Protein AF-D8RRK7-F1 (afdb_monomer)

Organism: Selaginella moellendorffii (NCBI:txid88036)

Structure (mmCIF, N/CA/C/O backbone):
data_AF-D8RRK7-F1
#
_entry.id   AF-D8RRK7-F1
#
loop_
_atom_site.group_PDB
_atom_site.id
_atom_site.type_symbol
_atom_site.label_atom_id
_atom_site.label_alt_id
_atom_site.label_comp_id
_atom_site.label_asym_id
_atom_site.label_entity_id
_atom_site.label_seq_id
_atom_site.pdbx_PDB_ins_code
_atom_site.Cartn_x
_atom_site.Cartn_y
_atom_site.Cartn_z
_atom_site.occupancy
_atom_site.B_iso_or_equiv
_atom_site.auth_seq_id
_atom_site.auth_comp_id
_atom_site.auth_asym_id
_atom_site.auth_atom_id
_atom_site.pdbx_PDB_model_num
ATOM 1 N N . PHE A 1 1 ? 0.557 10.337 -3.258 1.00 95.19 1 PHE A N 1
ATOM 2 C CA . PHE A 1 1 ? 1.023 8.988 -3.634 1.00 95.19 1 PHE A CA 1
A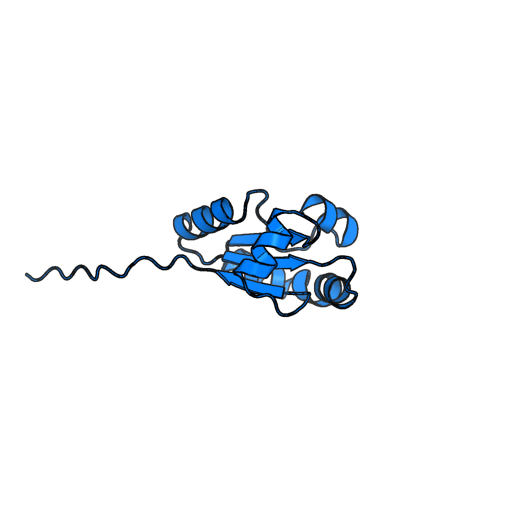TOM 3 C C . PHE A 1 1 ? 0.212 8.409 -4.791 1.00 95.19 1 PHE A C 1
ATOM 5 O O . PHE A 1 1 ? 0.747 8.337 -5.888 1.00 95.19 1 PHE A O 1
ATOM 12 N N . VAL A 1 2 ? -1.078 8.117 -4.583 1.00 97.62 2 VAL A N 1
ATOM 13 C CA . VAL A 1 2 ? -1.987 7.453 -5.541 1.00 97.62 2 VAL A CA 1
ATOM 14 C C . VAL A 1 2 ? -1.837 7.896 -7.001 1.00 97.62 2 VAL A C 1
ATOM 16 O O . VAL A 1 2 ? 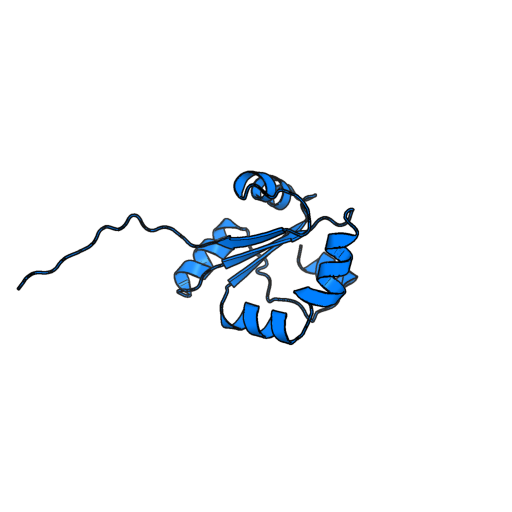-1.546 7.075 -7.858 1.00 97.62 2 VAL A O 1
ATOM 19 N N . ARG A 1 3 ? -1.939 9.203 -7.283 1.00 97.00 3 ARG A N 1
ATOM 20 C CA . ARG A 1 3 ? -1.817 9.728 -8.656 1.00 97.00 3 ARG A CA 1
ATOM 21 C C . ARG A 1 3 ? -0.506 9.323 -9.339 1.00 97.00 3 ARG A C 1
ATOM 23 O O . ARG A 1 3 ? -0.507 9.005 -10.518 1.00 97.00 3 ARG A O 1
ATOM 30 N N . ASN A 1 4 ? 0.611 9.378 -8.615 1.00 96.56 4 ASN A N 1
ATOM 31 C CA . ASN A 1 4 ? 1.917 9.037 -9.177 1.00 96.56 4 ASN A CA 1
ATOM 32 C C . ASN A 1 4 ? 2.039 7.530 -9.398 1.00 96.56 4 ASN A C 1
ATOM 34 O O . ASN A 1 4 ? 2.562 7.121 -10.425 1.00 96.56 4 ASN A O 1
ATOM 38 N N . PHE A 1 5 ? 1.491 6.730 -8.479 1.00 97.81 5 PHE A N 1
ATOM 39 C CA . PHE A 1 5 ? 1.410 5.285 -8.649 1.00 97.81 5 PHE A CA 1
ATOM 40 C C . PHE A 1 5 ? 0.619 4.923 -9.913 1.00 97.81 5 PHE A C 1
ATOM 42 O O . PHE A 1 5 ? 1.104 4.149 -10.731 1.00 97.81 5 PHE A O 1
ATOM 49 N N . ASP A 1 6 ? -0.558 5.526 -10.111 1.00 97.75 6 ASP A N 1
ATOM 50 C CA . ASP A 1 6 ? -1.416 5.252 -11.272 1.00 97.75 6 ASP A CA 1
ATOM 51 C C . ASP A 1 6 ? -0.732 5.613 -12.597 1.00 97.75 6 ASP A C 1
ATOM 53 O O . ASP A 1 6 ? -0.851 4.879 -13.576 1.00 97.75 6 ASP A O 1
ATOM 57 N N . MET A 1 7 ? 0.019 6.721 -12.628 1.00 97.25 7 MET A N 1
ATOM 58 C CA . MET A 1 7 ? 0.795 7.113 -13.811 1.00 97.25 7 MET A CA 1
ATOM 59 C C . MET A 1 7 ? 1.908 6.114 -14.152 1.00 97.25 7 MET A C 1
ATOM 61 O O . MET A 1 7 ? 2.266 5.993 -15.320 1.00 97.25 7 MET A O 1
ATOM 65 N N . GLU A 1 8 ? 2.467 5.422 -13.159 1.00 96.81 8 GLU A N 1
ATOM 66 C CA . GLU A 1 8 ? 3.623 4.542 -13.348 1.00 96.81 8 GLU A CA 1
ATOM 67 C C . GLU A 1 8 ? 3.248 3.063 -13.532 1.00 96.81 8 GLU A C 1
ATOM 69 O O . GLU A 1 8 ? 3.873 2.357 -14.326 1.00 96.81 8 GLU A O 1
ATOM 74 N N . PHE A 1 9 ? 2.225 2.588 -12.819 1.00 96.88 9 PHE A N 1
ATOM 75 C CA . PHE A 1 9 ? 1.850 1.171 -12.756 1.00 96.88 9 PHE A CA 1
ATOM 76 C C . PHE A 1 9 ? 0.418 0.891 -13.233 1.00 96.88 9 PHE A C 1
ATOM 78 O O . PHE A 1 9 ? 0.041 -0.271 -13.377 1.00 96.88 9 PHE A O 1
ATOM 85 N N . GLY A 1 10 ? -0.381 1.927 -13.502 1.00 96.19 10 GLY A N 1
ATOM 86 C CA . GLY A 1 10 ? -1.791 1.796 -13.857 1.00 96.19 10 GLY A CA 1
ATOM 87 C C . GLY A 1 10 ? -2.713 1.625 -12.646 1.00 96.19 10 GLY A C 1
ATOM 8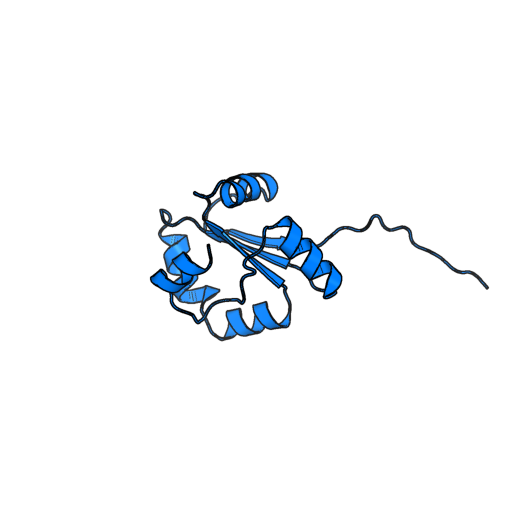8 O O . GLY A 1 10 ? -2.318 1.802 -11.498 1.00 96.19 10 GLY A O 1
ATOM 89 N N . HIS A 1 11 ? -3.973 1.284 -12.922 1.00 95.56 11 HIS A N 1
ATOM 90 C CA . HIS A 1 11 ? -5.061 1.321 -11.934 1.00 95.56 11 HIS A CA 1
ATOM 91 C C . HIS A 1 11 ? -5.317 -0.026 -11.233 1.00 95.56 11 HIS A C 1
ATOM 93 O O . HIS A 1 11 ? -6.146 -0.092 -10.331 1.00 95.56 11 HIS A O 1
ATOM 99 N N . GLY A 1 12 ? -4.632 -1.101 -11.638 1.00 96.50 12 GLY A N 1
ATOM 100 C CA . GLY A 1 12 ? -4.774 -2.444 -11.061 1.00 96.50 12 GLY A CA 1
ATOM 101 C C . GLY A 1 12 ? -3.981 -2.59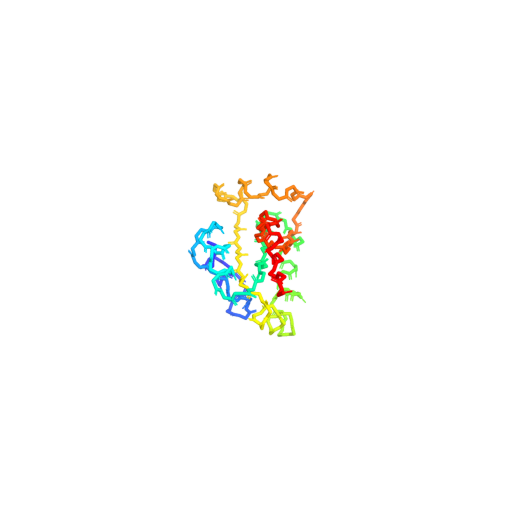9 -9.768 1.00 96.50 12 GLY A C 1
ATOM 102 O O . GLY A 1 12 ? -3.034 -3.370 -9.723 1.00 96.50 12 GLY A O 1
ATOM 103 N N . ARG A 1 13 ? -4.313 -1.818 -8.743 1.00 97.50 13 ARG A N 1
ATOM 104 C CA . ARG A 1 13 ? -3.589 -1.739 -7.466 1.00 97.50 13 ARG A CA 1
ATOM 105 C C . ARG A 1 13 ? -4.559 -1.796 -6.287 1.00 97.50 13 ARG A C 1
ATOM 107 O O . ARG A 1 13 ? -5.751 -1.586 -6.504 1.00 97.50 13 ARG A O 1
ATOM 114 N N . PRO A 1 14 ? -4.078 -2.001 -5.048 1.00 98.44 14 PRO A N 1
ATOM 115 C CA . PRO A 1 14 ? -4.931 -1.86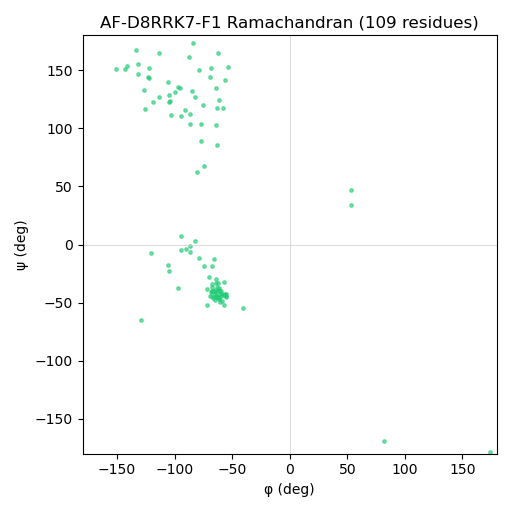4 -3.878 1.00 98.44 14 PRO A CA 1
ATOM 116 C C . PRO A 1 14 ? -5.634 -0.502 -3.832 1.00 98.44 14 PRO A C 1
ATOM 118 O O . PRO A 1 14 ? -5.118 0.512 -4.336 1.00 98.44 14 PRO A O 1
ATOM 121 N N . ASP A 1 15 ? -6.798 -0.476 -3.189 1.00 98.06 15 ASP A N 1
ATOM 122 C CA . ASP A 1 15 ? -7.643 0.706 -3.020 1.00 98.06 15 ASP A CA 1
ATOM 123 C C . ASP A 1 15 ? -7.036 1.648 -1.973 1.00 98.06 15 ASP A C 1
ATOM 125 O O . ASP A 1 15 ? -7.541 1.812 -0.866 1.00 98.06 15 ASP A O 1
ATOM 129 N N . PHE A 1 16 ? -5.889 2.240 -2.314 1.00 98.50 16 PHE A N 1
ATOM 130 C CA . PHE A 1 16 ? -5.169 3.154 -1.440 1.00 98.50 16 PHE A CA 1
ATOM 131 C C . PHE A 1 16 ? -6.010 4.387 -1.113 1.00 98.50 16 PHE A C 1
ATOM 133 O O . PHE A 1 16 ? -6.419 5.144 -2.004 1.00 98.50 16 PHE A O 1
ATOM 140 N N . GLU A 1 17 ? -6.179 4.624 0.183 1.00 97.69 17 GLU A N 1
ATOM 141 C CA . GLU A 1 17 ? -6.749 5.836 0.739 1.00 97.69 17 GLU A CA 1
ATOM 142 C C . GLU A 1 17 ? -5.974 7.067 0.258 1.00 97.69 17 GLU A C 1
ATOM 144 O O . GLU A 1 17 ? -4.745 7.075 0.134 1.00 97.69 17 GLU A O 1
ATOM 149 N N . LYS A 1 18 ? -6.716 8.142 -0.016 1.00 96.38 18 LYS A N 1
ATOM 150 C CA . LYS A 1 18 ? -6.147 9.447 -0.396 1.00 96.38 18 LYS A CA 1
ATOM 151 C C . LYS A 1 18 ? -5.871 10.341 0.817 1.00 96.38 18 LYS A C 1
ATOM 153 O O . LYS A 1 18 ? -5.369 11.448 0.639 1.00 96.38 18 LYS A O 1
ATOM 158 N N . SER A 1 19 ? -6.249 9.877 2.005 1.00 96.81 19 SER A N 1
ATOM 159 C CA . SER A 1 19 ? -6.102 10.565 3.281 1.00 96.81 19 SER A CA 1
ATOM 160 C C . SER A 1 19 ? -4.711 10.354 3.887 1.00 96.81 19 SER A C 1
ATOM 162 O O . SER A 1 19 ? -3.911 9.554 3.393 1.00 96.81 19 SER A O 1
ATOM 164 N N . SER A 1 20 ? -4.436 11.054 4.984 1.00 97.94 20 SER A N 1
ATOM 165 C CA . SER A 1 20 ? -3.237 10.826 5.797 1.00 97.94 20 SER A CA 1
ATOM 166 C C . SER A 1 20 ? -3.208 9.418 6.404 1.00 97.94 20 SER A C 1
ATOM 168 O O . SER A 1 20 ? -4.233 8.728 6.482 1.00 97.94 20 SER A O 1
ATOM 170 N N . PHE A 1 21 ? -2.038 9.006 6.893 1.00 97.56 21 PHE A N 1
ATOM 171 C CA . PHE A 1 21 ? -1.846 7.744 7.612 1.00 97.56 21 PHE A CA 1
ATOM 172 C C . PHE A 1 21 ? -2.791 7.632 8.817 1.00 97.56 21 PHE A C 1
ATOM 174 O O . PHE A 1 21 ? -3.435 6.607 9.021 1.00 97.56 21 PHE A O 1
ATOM 181 N N . VAL A 1 22 ? -2.916 8.705 9.606 1.00 96.19 22 VAL A N 1
ATOM 182 C CA . VAL A 1 22 ? -3.749 8.725 10.823 1.00 96.19 22 VAL A CA 1
ATOM 183 C C . VAL A 1 22 ? -5.237 8.610 10.489 1.00 96.19 22 VAL A C 1
ATOM 185 O O . VAL A 1 22 ? -5.978 7.897 11.172 1.00 96.19 22 VAL A O 1
ATOM 188 N N . GLU A 1 23 ? -5.68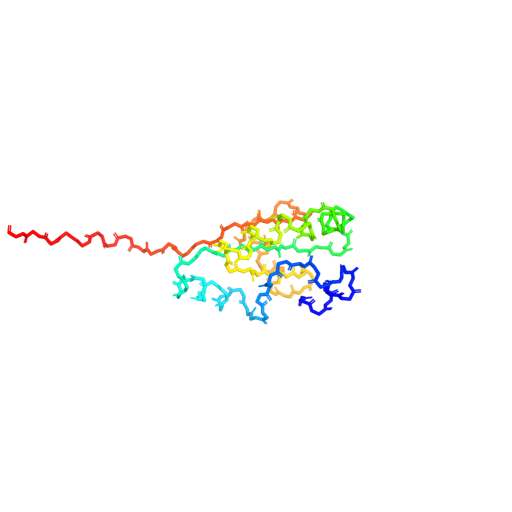1 9.274 9.423 1.00 97.25 23 GLU A N 1
ATOM 189 C CA . GLU A 1 23 ? -7.060 9.169 8.938 1.00 97.25 23 GLU A CA 1
ATOM 190 C C . GLU A 1 23 ? -7.349 7.768 8.386 1.00 97.25 23 GLU A C 1
ATOM 192 O O . GLU A 1 23 ? -8.402 7.208 8.686 1.00 97.25 23 GLU A O 1
ATOM 197 N N . ALA A 1 24 ? -6.404 7.158 7.663 1.00 97.38 24 ALA A N 1
ATOM 198 C CA . ALA A 1 24 ? -6.550 5.794 7.154 1.00 97.38 24 ALA A CA 1
ATOM 199 C C . ALA A 1 24 ? -6.623 4.757 8.290 1.00 97.38 24 ALA A C 1
ATOM 201 O O . ALA A 1 24 ? -7.457 3.853 8.243 1.00 97.38 24 ALA A O 1
ATOM 202 N N . VAL A 1 25 ? -5.831 4.919 9.359 1.00 96.25 25 VAL A N 1
ATOM 203 C CA . VAL A 1 25 ? -5.949 4.091 10.574 1.00 96.25 25 VAL A CA 1
ATOM 204 C C . VAL A 1 25 ? -7.307 4.296 11.244 1.00 96.25 25 VAL A C 1
ATOM 206 O O . VAL A 1 25 ? -7.959 3.321 11.615 1.00 96.25 25 VAL A O 1
ATOM 209 N N . SER A 1 26 ? -7.762 5.544 11.376 1.00 95.75 26 SER A N 1
ATOM 210 C CA . SER A 1 26 ? -9.077 5.855 11.955 1.00 95.75 26 SER A CA 1
ATOM 211 C C . SER A 1 26 ? -10.209 5.197 11.165 1.00 95.75 26 SER A C 1
ATOM 213 O O . SER A 1 26 ? -11.110 4.606 11.760 1.00 95.75 26 SER A O 1
ATOM 215 N N . ARG A 1 27 ? -10.131 5.231 9.831 1.00 96.00 27 ARG A N 1
ATOM 216 C CA . ARG A 1 27 ? -11.071 4.548 8.941 1.00 96.00 27 ARG A CA 1
ATOM 217 C C . ARG A 1 27 ? -11.023 3.032 9.112 1.00 96.00 27 ARG A C 1
ATOM 219 O O . ARG A 1 27 ? -12.070 2.413 9.244 1.00 96.00 27 ARG A O 1
ATOM 226 N N . ALA A 1 28 ? -9.831 2.437 9.175 1.00 96.31 28 ALA A N 1
ATOM 227 C CA . ALA A 1 28 ? -9.682 1.000 9.410 1.00 96.31 28 ALA A CA 1
ATOM 228 C C . ALA A 1 28 ? -10.387 0.564 10.702 1.00 96.31 28 ALA A C 1
ATOM 230 O O . ALA A 1 28 ? -11.137 -0.407 10.698 1.00 96.31 28 ALA A O 1
ATOM 231 N N . VAL A 1 29 ? -10.228 1.334 11.784 1.00 94.69 29 VAL A N 1
ATOM 232 C CA . VAL A 1 29 ? -10.920 1.082 13.057 1.00 94.69 29 VAL A CA 1
ATOM 233 C C . VAL A 1 29 ? -12.438 1.192 12.916 1.00 94.69 29 VAL A C 1
ATOM 235 O O . VAL A 1 29 ? -13.149 0.329 13.427 1.00 94.69 29 VAL A O 1
ATOM 238 N N . GLN A 1 30 ? -12.939 2.223 12.229 1.00 94.81 30 GLN A N 1
ATOM 239 C CA . GLN A 1 30 ? -14.377 2.403 11.981 1.00 94.81 30 GLN A CA 1
ATOM 240 C C . GLN A 1 30 ? -14.976 1.245 11.173 1.00 94.81 30 GLN A C 1
ATOM 242 O O . GLN A 1 30 ? -16.082 0.799 11.473 1.00 94.81 30 GLN A O 1
ATOM 247 N N . ASP A 1 31 ? -14.222 0.724 10.207 1.00 95.00 31 ASP A N 1
ATOM 248 C CA . ASP A 1 31 ? -14.623 -0.396 9.354 1.00 95.00 31 ASP A CA 1
ATOM 249 C C . ASP A 1 31 ? -14.397 -1.769 10.023 1.00 95.00 31 ASP A C 1
ATOM 251 O O . ASP A 1 31 ? -14.636 -2.803 9.398 1.00 95.00 31 ASP A O 1
ATOM 255 N N . TYR A 1 32 ? -13.931 -1.807 11.280 1.00 93.38 32 TYR A N 1
ATOM 256 C CA . TYR A 1 32 ? -13.513 -3.024 11.994 1.00 93.38 32 TYR A CA 1
ATOM 257 C C . TYR A 1 32 ? -12.468 -3.854 11.224 1.00 93.38 32 TYR A C 1
ATOM 259 O O . TYR A 1 32 ? -12.440 -5.085 11.299 1.00 93.38 32 TYR A O 1
ATOM 267 N N . LYS A 1 33 ? -11.589 -3.172 10.486 1.00 94.69 33 LYS A N 1
ATOM 268 C CA . LYS A 1 33 ? -10.502 -3.743 9.686 1.00 94.69 33 LYS A CA 1
ATOM 269 C C . LYS A 1 33 ? -9.132 -3.352 10.239 1.00 94.69 33 LYS A C 1
ATOM 271 O O . LYS A 1 33 ? -8.972 -2.418 11.022 1.00 94.69 33 LYS A O 1
ATOM 276 N N . LEU A 1 34 ? -8.110 -4.072 9.785 1.00 96.50 34 LEU A N 1
ATOM 277 C CA . LEU A 1 34 ? -6.720 -3.636 9.903 1.00 96.50 34 LEU A CA 1
ATOM 278 C C . LEU A 1 34 ? -6.348 -2.771 8.691 1.00 96.50 34 LEU A C 1
ATOM 280 O O . LEU A 1 34 ? -7.000 -2.831 7.645 1.00 96.50 34 LEU A O 1
ATOM 284 N N . MET A 1 35 ? -5.280 -1.987 8.813 1.00 98.00 35 MET A N 1
ATOM 285 C CA . MET A 1 35 ? -4.737 -1.211 7.703 1.00 98.00 35 MET A CA 1
ATOM 286 C C . MET A 1 35 ? -3.532 -1.924 7.080 1.00 98.00 35 MET A C 1
ATOM 288 O O . MET A 1 35 ? -2.605 -2.308 7.790 1.00 98.00 35 MET A O 1
ATOM 292 N N . PHE A 1 36 ? -3.511 -2.058 5.758 1.00 98.56 36 PHE A N 1
ATOM 293 C CA . PHE A 1 36 ? -2.329 -2.446 4.991 1.00 98.56 36 PHE A CA 1
ATOM 294 C C . PHE A 1 36 ? -1.566 -1.182 4.579 1.00 98.56 36 PHE A C 1
ATOM 296 O O . PHE A 1 36 ? -2.087 -0.358 3.831 1.00 98.56 36 PHE A O 1
ATOM 303 N N . ALA A 1 37 ? -0.340 -1.014 5.070 1.00 98.50 37 ALA A N 1
ATOM 304 C CA . ALA A 1 37 ? 0.522 0.121 4.757 1.00 98.50 37 ALA A CA 1
ATOM 305 C C . ALA A 1 37 ? 1.629 -0.290 3.781 1.00 98.50 37 ALA A C 1
ATOM 307 O O . ALA A 1 37 ? 2.370 -1.234 4.058 1.00 98.50 37 ALA A O 1
ATOM 308 N N . TYR A 1 38 ? 1.788 0.459 2.689 1.00 98.69 38 TYR A N 1
ATOM 309 C CA . TYR A 1 38 ? 2.866 0.285 1.715 1.00 98.69 38 TYR A CA 1
ATOM 310 C C . TYR A 1 38 ? 3.752 1.534 1.625 1.00 98.69 38 TYR A C 1
ATOM 312 O O . TYR A 1 38 ? 3.284 2.628 1.307 1.00 98.69 38 TYR A O 1
ATOM 320 N N . LEU A 1 39 ? 5.053 1.374 1.869 1.00 98.62 39 LEU A N 1
ATOM 321 C CA . LEU A 1 39 ? 6.045 2.429 1.669 1.00 98.62 39 LEU A CA 1
ATOM 322 C C . LEU A 1 39 ? 6.861 2.159 0.408 1.00 98.62 39 LEU A C 1
ATOM 324 O O . LEU A 1 39 ? 7.525 1.126 0.264 1.00 98.62 39 LEU A O 1
ATOM 328 N N . HIS A 1 40 ? 6.816 3.138 -0.485 1.00 98.12 40 HIS A N 1
ATOM 329 C CA . HIS A 1 40 ? 7.417 3.111 -1.805 1.00 98.12 40 HIS A CA 1
ATOM 330 C C . HIS A 1 40 ? 8.675 3.980 -1.864 1.00 98.12 40 HIS A C 1
ATOM 332 O O . HIS A 1 40 ? 8.676 5.105 -1.366 1.00 98.12 40 HIS A O 1
ATOM 338 N N . SER A 1 41 ? 9.712 3.508 -2.558 1.00 96.81 41 SER A N 1
ATOM 339 C CA . SER A 1 41 ? 10.848 4.334 -2.976 1.00 96.81 41 SER A CA 1
ATOM 340 C C . SER A 1 41 ? 11.044 4.208 -4.483 1.00 96.81 41 SER A C 1
ATOM 342 O O . SER A 1 41 ? 11.383 3.134 -4.973 1.00 96.81 41 SER A O 1
ATOM 344 N N . SER A 1 42 ? 10.876 5.309 -5.218 1.00 91.62 42 SER A N 1
ATOM 345 C CA . SER A 1 42 ? 11.049 5.320 -6.680 1.00 91.62 42 SER A CA 1
ATOM 346 C C . SER A 1 42 ? 12.500 5.102 -7.122 1.00 91.62 42 SER A C 1
ATOM 348 O O . SER A 1 42 ? 12.761 4.795 -8.278 1.00 91.62 42 SER A O 1
ATOM 350 N N . GLU A 1 43 ? 13.457 5.307 -6.216 1.00 92.88 43 GLU A N 1
ATOM 351 C CA . GLU A 1 43 ? 14.890 5.109 -6.469 1.00 92.88 43 GLU A CA 1
ATOM 352 C C . GLU A 1 43 ? 15.320 3.656 -6.227 1.00 92.88 43 GLU A C 1
ATOM 354 O O . GLU A 1 43 ? 16.453 3.272 -6.514 1.00 92.88 43 GLU A O 1
ATOM 359 N N . ASN A 1 44 ? 14.415 2.823 -5.712 1.00 94.94 44 ASN A N 1
ATOM 360 C CA . ASN A 1 44 ? 14.675 1.427 -5.433 1.00 94.94 44 ASN A CA 1
ATOM 361 C C . ASN A 1 44 ? 14.042 0.542 -6.517 1.00 94.94 44 ASN A C 1
ATOM 363 O O . ASN A 1 44 ? 12.823 0.384 -6.580 1.00 94.94 44 ASN A O 1
ATOM 367 N N . ALA A 1 45 ? 14.879 -0.101 -7.335 1.00 94.69 45 ALA A N 1
ATOM 368 C CA . ALA A 1 45 ? 14.419 -1.000 -8.397 1.00 94.69 45 ALA A CA 1
ATOM 369 C C . ALA A 1 45 ? 13.540 -2.154 -7.876 1.00 94.69 45 ALA A C 1
ATOM 371 O O . ALA A 1 45 ? 12.596 -2.564 -8.550 1.00 94.69 45 ALA A O 1
ATOM 372 N N . GLY A 1 46 ? 13.797 -2.632 -6.654 1.00 96.50 46 GLY A N 1
ATOM 373 C CA . GLY A 1 46 ? 12.969 -3.639 -5.993 1.00 96.50 46 GLY A CA 1
ATOM 374 C C . GLY A 1 46 ? 11.548 -3.151 -5.709 1.00 96.50 46 GLY A C 1
ATOM 375 O O . GLY A 1 46 ? 10.610 -3.936 -5.805 1.00 96.50 46 GLY A O 1
ATOM 376 N N . SER A 1 47 ? 11.355 -1.859 -5.423 1.00 97.00 47 SER A N 1
ATOM 377 C CA . SER A 1 47 ? 10.015 -1.283 -5.236 1.00 97.00 47 SER A CA 1
ATOM 378 C C . SER A 1 47 ? 9.234 -1.263 -6.544 1.00 97.00 47 SER A C 1
ATOM 380 O O . SER A 1 47 ? 8.055 -1.606 -6.551 1.00 97.00 47 SER A O 1
ATOM 382 N N . LEU A 1 48 ? 9.899 -0.922 -7.651 1.00 97.19 48 LEU A N 1
ATOM 383 C CA . LEU A 1 48 ? 9.287 -0.917 -8.981 1.00 97.19 48 LEU A CA 1
ATOM 384 C C . LEU A 1 48 ? 8.884 -2.333 -9.418 1.00 97.19 48 LEU A C 1
ATOM 386 O O . LEU A 1 48 ? 7.776 -2.543 -9.910 1.00 97.19 48 LEU A O 1
ATOM 390 N N . GLU A 1 49 ? 9.778 -3.304 -9.221 1.00 97.88 49 GLU A N 1
ATOM 391 C CA . GLU A 1 49 ? 9.536 -4.709 -9.560 1.00 97.88 49 GLU A CA 1
ATOM 392 C C . GLU A 1 49 ? 8.412 -5.309 -8.708 1.00 97.88 49 GLU A C 1
ATOM 394 O O . GLU A 1 49 ? 7.521 -5.979 -9.231 1.00 97.88 49 GLU A O 1
ATOM 399 N N . PHE A 1 50 ? 8.403 -5.014 -7.406 1.00 98.31 50 PHE A N 1
ATOM 400 C CA . PHE A 1 50 ? 7.352 -5.458 -6.494 1.00 98.31 50 PHE A CA 1
ATOM 401 C C . PHE A 1 50 ? 5.977 -4.922 -6.889 1.00 98.31 50 PHE A C 1
ATOM 403 O O . PHE A 1 50 ? 5.012 -5.687 -6.881 1.00 98.31 50 PHE A O 1
ATOM 410 N N . CYS A 1 51 ? 5.875 -3.648 -7.287 1.00 98.19 51 CYS A N 1
ATOM 411 C CA . CYS A 1 51 ? 4.623 -3.108 -7.811 1.00 98.19 51 CYS A CA 1
ATOM 412 C C . CYS A 1 51 ? 4.141 -3.912 -9.023 1.00 98.19 51 CYS A C 1
ATOM 414 O O . CYS A 1 51 ? 3.016 -4.402 -9.029 1.00 98.19 51 CYS A O 1
ATOM 416 N N . ARG A 1 52 ? 5.011 -4.105 -10.023 1.00 96.88 52 ARG A N 1
ATOM 417 C CA . ARG A 1 52 ? 4.644 -4.750 -11.294 1.00 96.88 52 ARG A CA 1
ATOM 418 C C . ARG A 1 52 ? 4.300 -6.230 -11.164 1.00 96.88 52 ARG A C 1
ATOM 420 O O . ARG A 1 52 ? 3.439 -6.704 -11.896 1.00 96.88 52 ARG A O 1
ATOM 427 N N . ARG A 1 53 ? 4.993 -6.965 -10.292 1.00 97.31 53 ARG A N 1
ATOM 428 C CA . ARG A 1 53 ? 4.901 -8.436 -10.237 1.00 97.31 53 ARG A CA 1
ATOM 429 C C . ARG A 1 53 ? 4.108 -8.978 -9.066 1.00 97.31 53 ARG A C 1
ATOM 431 O O . ARG A 1 53 ? 3.716 -10.139 -9.119 1.00 97.31 53 ARG A O 1
ATOM 438 N N . THR A 1 54 ? 3.886 -8.168 -8.036 1.00 98.12 54 THR A N 1
ATOM 439 C CA . THR A 1 54 ? 3.253 -8.628 -6.801 1.00 98.12 54 THR A CA 1
ATOM 440 C C . THR A 1 54 ? 2.093 -7.732 -6.407 1.00 98.12 54 THR A C 1
ATOM 442 O O . THR A 1 54 ? 0.957 -8.183 -6.413 1.00 98.12 54 THR A O 1
ATOM 445 N N . LEU A 1 55 ? 2.350 -6.463 -6.081 1.00 98.25 55 LEU A N 1
ATOM 446 C CA . LEU A 1 55 ? 1.333 -5.583 -5.495 1.00 98.25 55 LEU A CA 1
ATOM 447 C C . LEU A 1 55 ? 0.141 -5.349 -6.430 1.00 98.25 55 LEU A C 1
ATOM 449 O O . LEU A 1 55 ? -0.978 -5.195 -5.952 1.00 98.25 55 LEU A O 1
ATOM 453 N N . CYS A 1 56 ? 0.394 -5.324 -7.740 1.00 98.44 56 CYS A N 1
ATOM 454 C CA . CYS A 1 56 ? -0.622 -5.157 -8.775 1.00 98.44 56 CYS A CA 1
ATOM 455 C C . CYS A 1 56 ? -1.152 -6.484 -9.350 1.00 98.44 56 CYS A C 1
ATOM 457 O O . CYS A 1 56 ? -1.879 -6.462 -10.343 1.00 98.44 56 CYS A O 1
ATOM 459 N N . SER A 1 57 ? -0.780 -7.645 -8.792 1.00 98.31 57 SER A N 1
ATOM 460 C CA . SER A 1 57 ? -1.401 -8.908 -9.210 1.00 98.31 57 SER A CA 1
ATOM 461 C C . SER A 1 57 ? -2.854 -8.939 -8.742 1.00 98.31 57 SER A C 1
ATOM 463 O O . SER A 1 57 ? -3.179 -8.442 -7.661 1.00 98.31 57 SER A O 1
ATOM 465 N N . GLN A 1 58 ? -3.732 -9.529 -9.551 1.00 98.12 58 GLN A N 1
ATOM 466 C CA . GLN A 1 58 ? -5.161 -9.576 -9.254 1.00 98.12 58 GLN A CA 1
ATOM 467 C C . GLN A 1 58 ? -5.430 -10.227 -7.890 1.00 98.12 58 GLN A C 1
ATOM 469 O O . GLN A 1 58 ? -6.201 -9.698 -7.096 1.00 98.12 58 GLN A O 1
ATOM 474 N N . GLU A 1 59 ? -4.731 -11.316 -7.581 1.00 98.31 59 GLU A N 1
ATOM 475 C CA . GLU A 1 59 ? -4.895 -12.071 -6.339 1.00 98.31 59 GLU A CA 1
ATOM 476 C C . GLU A 1 59 ? -4.516 -11.238 -5.110 1.00 98.31 59 GLU A C 1
ATOM 478 O O . GLU A 1 59 ? -5.216 -11.263 -4.097 1.00 98.31 59 GLU A O 1
ATOM 483 N N . VAL A 1 60 ? -3.418 -10.477 -5.192 1.00 98.31 60 VAL A N 1
ATOM 484 C CA . VAL A 1 60 ? -2.975 -9.603 -4.097 1.00 98.31 60 VAL A CA 1
ATOM 485 C C . VAL A 1 60 ? -3.938 -8.437 -3.925 1.00 98.31 60 VAL A C 1
ATOM 487 O O . VAL A 1 60 ? -4.318 -8.137 -2.795 1.00 98.31 60 VAL A O 1
ATOM 490 N N . VAL A 1 61 ? -4.361 -7.801 -5.019 1.00 98.69 61 VAL A N 1
ATOM 491 C CA . VAL A 1 61 ? -5.304 -6.676 -4.978 1.00 98.69 61 VAL A CA 1
ATOM 492 C C . VAL A 1 61 ? -6.633 -7.104 -4.358 1.00 98.69 61 VAL A C 1
ATOM 494 O O . VAL A 1 61 ? -7.105 -6.459 -3.422 1.00 98.69 61 VAL A O 1
ATOM 497 N N . GLU A 1 62 ? -7.211 -8.212 -4.822 1.00 98.50 62 GLU A N 1
ATOM 498 C CA . GLU A 1 62 ? -8.474 -8.741 -4.298 1.00 98.50 62 GLU A CA 1
ATOM 499 C C . GLU A 1 62 ? -8.359 -9.100 -2.815 1.00 98.50 62 GLU A C 1
ATOM 501 O O . GLU A 1 62 ? -9.206 -8.703 -2.011 1.00 98.50 62 GLU A O 1
ATOM 506 N N . PHE A 1 63 ? -7.283 -9.791 -2.426 1.00 98.50 63 PHE A N 1
ATOM 507 C CA . PHE A 1 63 ? -7.045 -10.144 -1.031 1.00 98.50 63 PHE A CA 1
ATOM 508 C C . PHE A 1 63 ? -6.897 -8.903 -0.145 1.00 98.50 63 PHE A C 1
ATOM 510 O O . PHE A 1 63 ? -7.507 -8.828 0.926 1.00 98.50 63 PHE A O 1
ATOM 517 N N . VAL A 1 64 ? -6.102 -7.924 -0.575 1.00 98.50 64 VAL A N 1
ATOM 518 C CA . VAL A 1 64 ? -5.852 -6.711 0.204 1.00 98.50 64 VAL A CA 1
ATOM 519 C C . VAL A 1 64 ? -7.140 -5.900 0.363 1.00 98.50 64 VAL A C 1
ATOM 521 O O . VAL A 1 64 ? -7.495 -5.552 1.489 1.00 98.50 64 VAL A O 1
ATOM 524 N N . ASN A 1 65 ? -7.884 -5.671 -0.719 1.00 98.00 65 ASN A N 1
ATOM 525 C CA . ASN A 1 65 ? -9.110 -4.868 -0.689 1.00 98.00 65 ASN A CA 1
ATOM 526 C C . ASN A 1 65 ? -10.237 -5.544 0.113 1.00 98.00 65 ASN A C 1
ATOM 528 O O . ASN A 1 65 ? -11.010 -4.872 0.804 1.00 98.00 65 ASN A O 1
ATOM 532 N N . ALA A 1 66 ? -10.322 -6.878 0.079 1.00 97.81 66 ALA A N 1
ATOM 533 C CA . ALA A 1 66 ? -11.306 -7.613 0.869 1.00 97.81 66 ALA A CA 1
ATOM 534 C C . ALA A 1 66 ? -11.063 -7.461 2.382 1.00 97.81 66 ALA A C 1
ATOM 536 O O . ALA A 1 66 ? -12.012 -7.273 3.149 1.00 97.81 66 ALA A O 1
ATOM 537 N N . ASN A 1 67 ? -9.799 -7.492 2.814 1.00 97.62 67 ASN A N 1
ATOM 538 C CA . ASN A 1 67 ? -9.446 -7.669 4.226 1.00 97.62 67 ASN A CA 1
ATOM 539 C C . ASN A 1 67 ? -8.968 -6.391 4.931 1.00 97.62 67 ASN A C 1
ATOM 541 O O . ASN A 1 67 ? -9.071 -6.303 6.156 1.00 97.62 67 ASN A O 1
ATOM 545 N N . PHE A 1 68 ? -8.470 -5.395 4.196 1.00 98.38 68 PHE A N 1
ATOM 546 C CA . PHE A 1 68 ? -7.782 -4.242 4.777 1.00 98.38 68 PHE A CA 1
ATOM 547 C C . PHE A 1 68 ? -8.283 -2.912 4.218 1.00 98.38 68 PHE A C 1
ATOM 549 O O . PHE A 1 68 ? -8.768 -2.826 3.092 1.00 98.38 68 PHE A O 1
ATOM 556 N N . VAL A 1 69 ? -8.106 -1.850 5.003 1.00 98.38 69 VAL A N 1
ATOM 557 C CA . VAL 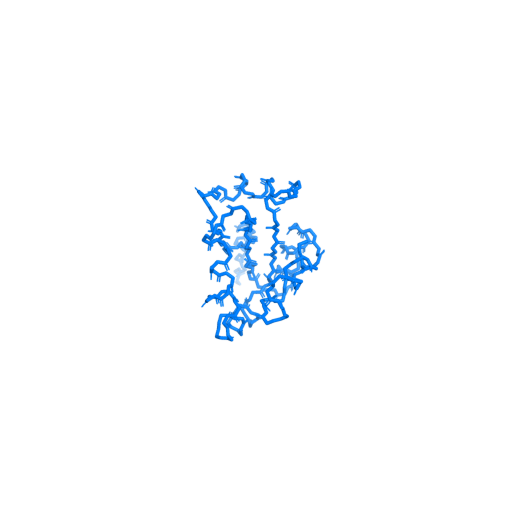A 1 69 ? -8.020 -0.486 4.463 1.00 98.38 69 VAL A CA 1
ATOM 558 C C . VAL A 1 69 ? -6.588 -0.280 3.983 1.00 98.38 69 VAL A C 1
ATOM 560 O O . VAL A 1 69 ? -5.647 -0.529 4.733 1.00 98.38 69 VAL A O 1
ATOM 563 N N . SER A 1 70 ? -6.391 0.139 2.738 1.00 98.44 70 SER A N 1
ATOM 564 C CA . SER A 1 70 ? -5.044 0.272 2.174 1.00 98.44 70 SER A CA 1
ATOM 565 C C . SER A 1 70 ? -4.549 1.704 2.264 1.00 98.44 70 SER A C 1
ATOM 567 O O . SER A 1 70 ? -5.252 2.630 1.888 1.00 98.44 70 SER A O 1
ATOM 569 N N . TRP A 1 71 ? -3.305 1.907 2.673 1.00 98.62 71 TRP A N 1
ATOM 570 C CA . TRP A 1 71 ? -2.637 3.203 2.633 1.00 98.62 71 TRP A CA 1
ATOM 571 C C . TRP A 1 71 ? -1.252 3.057 2.011 1.00 98.62 71 TRP A C 1
ATOM 573 O O . TRP A 1 71 ? -0.586 2.032 2.177 1.00 98.62 71 TRP A O 1
ATOM 583 N N . GLY A 1 72 ? -0.797 4.084 1.298 1.00 98.31 72 GLY A N 1
ATOM 584 C CA . GLY A 1 72 ? 0.554 4.080 0.763 1.00 98.31 72 GLY A CA 1
ATOM 585 C C . GLY A 1 72 ? 1.158 5.463 0.602 1.00 98.31 72 GLY A C 1
ATOM 586 O O . GLY A 1 72 ? 0.459 6.448 0.347 1.00 98.31 72 GLY A O 1
ATOM 587 N N . ALA A 1 73 ? 2.483 5.521 0.712 1.00 98.44 73 ALA A N 1
ATOM 588 C CA . ALA A 1 73 ? 3.247 6.746 0.539 1.00 98.44 73 ALA A CA 1
ATOM 589 C C . ALA A 1 73 ? 4.586 6.510 -0.158 1.00 98.44 73 ALA A C 1
ATOM 591 O O . ALA A 1 73 ? 5.211 5.461 -0.033 1.00 98.44 73 ALA A O 1
ATOM 592 N N . ASP A 1 74 ? 5.041 7.544 -0.864 1.00 97.75 74 ASP A N 1
ATOM 593 C CA . ASP A 1 74 ? 6.414 7.636 -1.351 1.00 97.75 74 ASP A CA 1
ATOM 594 C C . ASP A 1 74 ? 7.284 8.219 -0.233 1.00 97.75 74 ASP A C 1
ATOM 596 O O . ASP A 1 74 ? 6.923 9.240 0.361 1.00 97.75 74 ASP A O 1
ATOM 600 N N . VAL A 1 75 ? 8.425 7.600 0.048 1.00 97.75 75 VAL A N 1
ATOM 601 C CA . VAL A 1 75 ? 9.344 8.020 1.119 1.00 97.75 75 VAL A CA 1
ATOM 602 C C . VAL A 1 75 ? 9.989 9.380 0.867 1.00 97.75 75 VAL A C 1
ATOM 604 O O . VAL A 1 75 ? 10.549 9.960 1.788 1.00 97.75 75 VAL A O 1
ATOM 607 N N . ARG A 1 76 ? 9.883 9.924 -0.350 1.00 96.88 76 ARG A N 1
ATOM 608 C CA . ARG A 1 76 ? 10.266 11.309 -0.665 1.00 96.88 76 ARG A CA 1
ATOM 609 C C . ARG A 1 76 ? 9.264 12.337 -0.139 1.00 96.88 76 ARG A C 1
ATOM 611 O O . ARG A 1 76 ? 9.589 13.517 -0.049 1.00 96.88 76 ARG A O 1
ATOM 618 N N . SER A 1 77 ? 8.038 11.921 0.179 1.00 97.12 77 SER A N 1
ATOM 619 C CA . SER A 1 77 ? 7.067 12.785 0.855 1.00 97.12 77 SER A CA 1
ATOM 620 C C . SER A 1 77 ? 7.363 12.866 2.352 1.00 97.12 77 SER A C 1
ATOM 622 O O . SER A 1 77 ? 7.843 11.900 2.942 1.00 97.12 77 SER A O 1
ATOM 624 N N . SER A 1 78 ? 7.031 13.994 2.986 1.00 97.75 78 SER A N 1
ATOM 625 C CA . SER A 1 78 ? 7.252 14.180 4.426 1.00 97.75 78 SER A CA 1
ATOM 626 C C . SER A 1 78 ? 6.556 13.108 5.267 1.00 97.75 78 SER A C 1
ATOM 628 O O . SER A 1 78 ? 7.169 12.559 6.176 1.00 97.75 78 SER A O 1
ATOM 630 N N . GLU A 1 79 ? 5.309 12.764 4.932 1.00 97.88 79 GLU A N 1
ATOM 631 C CA . GLU A 1 79 ? 4.555 11.718 5.630 1.00 97.88 79 GLU A CA 1
ATOM 632 C C . GLU A 1 79 ? 5.156 10.326 5.386 1.00 97.88 79 GLU A C 1
ATOM 634 O O . GLU A 1 79 ? 5.359 9.570 6.333 1.00 97.88 79 GLU A O 1
ATOM 639 N N . GLY A 1 80 ? 5.524 9.997 4.142 1.00 97.94 80 GLY A N 1
ATOM 640 C CA . GLY A 1 80 ? 6.169 8.720 3.826 1.00 97.94 80 GLY A CA 1
ATOM 641 C C . GLY A 1 80 ? 7.517 8.540 4.531 1.00 97.94 80 GLY A C 1
ATOM 642 O O . GLY A 1 80 ? 7.804 7.454 5.033 1.00 97.94 80 GLY A O 1
ATOM 643 N N . PHE A 1 81 ? 8.322 9.603 4.626 1.00 98.06 81 PHE A N 1
ATOM 644 C CA . PHE A 1 81 ? 9.582 9.592 5.372 1.00 98.06 81 PHE A CA 1
ATOM 645 C C . PHE A 1 81 ? 9.357 9.428 6.878 1.00 98.06 81 PHE A C 1
ATOM 647 O O . PHE A 1 81 ? 10.009 8.609 7.518 1.00 98.06 81 PHE A O 1
ATOM 654 N N . GLN A 1 82 ? 8.410 10.168 7.458 1.00 98.31 82 GLN A N 1
ATOM 655 C CA . GLN A 1 82 ? 8.073 10.020 8.876 1.00 98.31 82 GLN A CA 1
ATOM 656 C C . GLN A 1 82 ? 7.599 8.598 9.186 1.00 98.31 82 GLN A C 1
ATOM 658 O O . GLN A 1 82 ? 8.059 7.990 10.152 1.00 98.31 82 GLN A O 1
ATOM 663 N N . MET A 1 83 ? 6.733 8.036 8.341 1.00 98.00 83 MET A N 1
ATOM 664 C CA . MET A 1 83 ? 6.208 6.688 8.541 1.00 98.00 83 MET A CA 1
ATOM 665 C C . MET A 1 83 ? 7.252 5.597 8.318 1.00 98.00 83 MET A C 1
ATOM 667 O O . MET A 1 83 ? 7.176 4.570 8.989 1.00 98.00 83 MET A O 1
ATOM 671 N N . SER A 1 84 ? 8.269 5.802 7.475 1.00 97.94 84 SER A N 1
ATOM 672 C CA . SER A 1 84 ? 9.372 4.837 7.362 1.00 97.94 84 SER A CA 1
ATOM 673 C C . SER A 1 84 ? 10.162 4.710 8.666 1.00 97.94 84 SER A C 1
ATOM 675 O O . SER A 1 84 ? 10.523 3.598 9.056 1.00 97.94 84 SER A O 1
ATOM 677 N N . ILE A 1 85 ? 10.341 5.817 9.393 1.00 98.00 85 ILE A N 1
ATOM 678 C CA . ILE A 1 85 ? 10.975 5.826 10.715 1.00 98.00 85 ILE A CA 1
ATOM 679 C C . ILE A 1 85 ? 10.040 5.203 11.756 1.00 98.00 85 ILE A C 1
ATOM 681 O O . ILE A 1 85 ? 10.444 4.284 12.471 1.00 98.00 85 ILE A O 1
ATOM 685 N N . SER A 1 86 ? 8.788 5.667 11.835 1.00 96.75 86 SER A N 1
ATOM 686 C CA . SER A 1 86 ? 7.812 5.191 12.826 1.00 96.75 86 SER A CA 1
ATOM 687 C C . SER A 1 86 ? 7.544 3.690 12.716 1.00 96.75 86 SER A C 1
ATOM 689 O O . SER A 1 86 ? 7.467 3.006 13.736 1.00 96.75 86 SER A O 1
ATOM 691 N N . LEU A 1 87 ? 7.452 3.167 11.490 1.00 96.00 87 LEU A N 1
ATOM 692 C CA . LEU A 1 87 ? 7.235 1.744 11.212 1.00 96.00 87 LEU A CA 1
ATOM 693 C C . LEU A 1 87 ? 8.536 0.932 11.167 1.00 96.00 87 LEU A C 1
ATOM 695 O O . LEU A 1 87 ? 8.483 -0.283 10.989 1.00 96.00 87 LEU A O 1
ATOM 699 N N . ARG A 1 88 ? 9.695 1.581 11.355 1.00 97.25 88 ARG A N 1
ATOM 700 C CA . ARG A 1 88 ? 11.029 0.961 11.346 1.00 97.25 88 ARG A CA 1
ATOM 701 C C . ARG A 1 88 ? 11.290 0.150 10.074 1.00 97.25 88 ARG A C 1
ATOM 703 O O . ARG A 1 88 ? 11.765 -0.984 10.139 1.00 97.25 88 ARG A O 1
ATOM 710 N N . ALA A 1 89 ? 10.972 0.732 8.920 1.00 97.25 89 ALA A N 1
ATOM 711 C CA . ALA A 1 89 ? 11.176 0.097 7.625 1.00 97.25 89 ALA A CA 1
ATOM 712 C C . ALA A 1 89 ? 12.683 -0.152 7.385 1.00 97.25 89 ALA A C 1
ATOM 714 O O . ALA A 1 89 ? 13.449 0.811 7.321 1.00 97.25 89 ALA A O 1
ATOM 715 N N . PRO A 1 90 ? 13.140 -1.413 7.237 1.00 94.31 90 PRO A N 1
ATOM 716 C CA . PRO A 1 90 ? 14.563 -1.726 7.073 1.00 94.31 90 PRO A CA 1
ATOM 717 C C . PRO A 1 90 ? 15.078 -1.469 5.647 1.00 94.31 90 PRO A C 1
ATOM 719 O O . PRO A 1 90 ? 16.281 -1.510 5.403 1.00 94.31 90 PRO A O 1
ATOM 722 N N . GLY A 1 91 ? 14.174 -1.240 4.695 1.00 95.19 91 GLY A N 1
ATOM 723 C CA . GLY A 1 91 ? 14.462 -1.044 3.280 1.00 95.19 91 GLY A CA 1
ATOM 724 C C . GLY A 1 91 ? 13.168 -0.965 2.476 1.00 95.19 91 GLY A C 1
ATOM 725 O O . GLY A 1 91 ? 12.084 -1.043 3.050 1.00 95.19 91 GLY A O 1
ATOM 726 N N . PHE A 1 92 ? 13.280 -0.811 1.155 1.00 97.31 92 PHE A N 1
ATOM 727 C CA . PHE A 1 92 ? 12.125 -0.682 0.261 1.00 97.31 92 PHE A CA 1
ATOM 728 C C . PHE A 1 92 ? 12.146 -1.756 -0.831 1.00 97.31 92 PHE A C 1
ATOM 730 O O . PHE A 1 92 ? 13.232 -2.094 -1.309 1.00 97.31 92 PHE A O 1
ATOM 737 N N . PRO A 1 93 ? 10.977 -2.285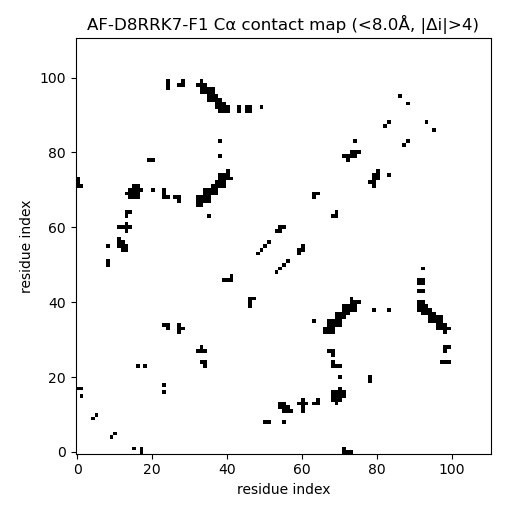 -1.238 1.00 97.62 93 PRO A N 1
ATOM 738 C CA . PRO A 1 93 ? 9.632 -1.953 -0.746 1.00 97.62 93 PRO A CA 1
ATOM 739 C C . PRO A 1 93 ? 9.409 -2.406 0.705 1.00 97.62 93 PRO A C 1
ATOM 741 O O . PRO A 1 93 ? 10.003 -3.389 1.143 1.00 97.62 93 PRO A O 1
ATOM 744 N N . PHE A 1 94 ? 8.541 -1.710 1.441 1.00 98.38 94 PHE A N 1
ATOM 745 C CA . PHE A 1 94 ? 8.140 -2.118 2.790 1.00 98.38 94 PHE A CA 1
ATOM 746 C C . PHE A 1 94 ? 6.621 -2.199 2.899 1.00 98.38 94 PHE A C 1
ATOM 748 O O . PHE A 1 94 ? 5.918 -1.278 2.484 1.00 98.38 94 PHE A O 1
ATOM 755 N N . CYS A 1 95 ? 6.132 -3.296 3.475 1.00 98.12 95 CYS A N 1
ATOM 756 C CA . CYS A 1 95 ? 4.722 -3.494 3.790 1.00 98.12 95 CYS A CA 1
ATOM 757 C C . CYS A 1 95 ? 4.560 -3.766 5.285 1.00 98.12 95 CYS A C 1
ATOM 759 O O . CYS A 1 95 ? 5.373 -4.477 5.878 1.00 98.12 95 CYS A O 1
ATOM 761 N N . ALA A 1 96 ? 3.484 -3.256 5.873 1.00 97.81 96 ALA A N 1
ATOM 762 C CA . ALA A 1 96 ? 3.100 -3.553 7.246 1.00 97.81 96 ALA A CA 1
ATOM 763 C C . ALA A 1 96 ? 1.582 -3.684 7.371 1.00 97.81 96 ALA A C 1
ATOM 765 O O . ALA A 1 96 ? 0.830 -3.068 6.618 1.00 97.81 96 ALA A O 1
ATOM 766 N N . VAL A 1 97 ? 1.138 -4.455 8.363 1.00 97.50 97 VAL A N 1
ATOM 767 C CA . VAL A 1 97 ? -0.253 -4.453 8.816 1.00 97.50 97 VAL A CA 1
ATOM 768 C C . VAL A 1 97 ? -0.313 -3.673 10.121 1.00 97.50 97 VAL A C 1
ATOM 770 O O . VAL A 1 97 ? 0.401 -3.985 11.073 1.00 97.50 97 VAL A O 1
ATOM 773 N N . VAL A 1 98 ? -1.144 -2.640 10.150 1.00 95.56 98 VAL A N 1
ATOM 774 C CA . VAL A 1 98 ? -1.291 -1.716 11.272 1.00 95.56 98 VAL A CA 1
ATOM 775 C C . VAL A 1 98 ? -2.682 -1.896 11.865 1.00 95.56 98 VAL A C 1
ATOM 777 O O . VAL A 1 98 ? -3.686 -1.835 11.158 1.00 95.56 98 VAL A O 1
ATOM 780 N N . GLY A 1 99 ? -2.742 -2.118 13.174 1.00 89.94 99 GLY A N 1
ATOM 781 C CA . GLY A 1 99 ? -3.980 -2.125 13.946 1.00 89.94 99 GLY A CA 1
ATOM 782 C C . GLY A 1 99 ? -3.910 -1.088 15.057 1.00 89.94 99 GLY A C 1
ATOM 783 O O . GLY A 1 99 ? -2.827 -0.789 15.563 1.00 89.94 99 GLY A O 1
ATOM 784 N N . ALA A 1 100 ? -5.060 -0.553 15.459 1.00 80.12 100 ALA A N 1
ATOM 785 C CA . ALA A 1 100 ? -5.135 0.224 16.686 1.00 80.12 100 ALA A CA 1
ATOM 786 C C . ALA A 1 100 ? -5.099 -0.736 17.880 1.00 80.12 100 ALA A C 1
ATOM 788 O O . ALA A 1 100 ? -5.977 -1.588 18.026 1.00 80.12 100 ALA A O 1
ATOM 789 N N . SER A 1 101 ? -4.101 -0.603 18.754 1.00 69.56 101 SER A N 1
ATOM 790 C CA . SER A 1 101 ? -4.192 -1.216 20.074 1.00 69.56 101 SER A CA 1
ATOM 791 C C . SER A 1 101 ? -5.113 -0.351 20.932 1.00 69.56 101 SER A C 1
ATOM 793 O O . SER A 1 101 ? -4.742 0.719 21.408 1.00 69.56 101 SER A O 1
ATOM 795 N N . SER A 1 102 ? -6.349 -0.805 21.130 1.00 63.75 102 SER A N 1
ATOM 796 C CA . SER A 1 102 ? -7.116 -0.325 22.278 1.00 63.75 102 SER A CA 1
ATOM 797 C C . SER A 1 102 ? -6.396 -0.790 23.552 1.00 63.75 102 SER A C 1
ATOM 799 O O . SER A 1 102 ? -6.002 -1.963 23.612 1.00 63.75 102 SER A O 1
ATOM 801 N N . PRO A 1 103 ? -6.207 0.061 24.580 1.00 55.34 103 PRO A N 1
ATOM 802 C CA . PRO A 1 103 ? -5.898 -0.448 25.904 1.00 55.34 103 PRO A CA 1
ATOM 803 C C . PRO A 1 103 ? -7.042 -1.383 26.308 1.00 55.34 103 PRO A C 1
ATOM 805 O O . PRO A 1 103 ? -8.198 -0.971 26.386 1.00 55.34 103 PRO A O 1
ATOM 808 N N . GLN A 1 104 ? -6.723 -2.663 26.503 1.00 55.19 104 GLN A N 1
ATOM 809 C CA . GLN A 1 104 ? -7.679 -3.693 26.898 1.00 55.19 104 GLN A CA 1
ATOM 810 C C . GLN A 1 104 ? -8.248 -3.371 28.288 1.00 55.19 104 GLN A C 1
ATOM 812 O O . GLN A 1 104 ? -7.779 -3.881 29.301 1.00 55.19 104 GLN A O 1
ATOM 817 N N . HIS A 1 105 ? -9.288 -2.547 28.357 1.00 56.28 105 HIS A N 1
ATOM 818 C CA . HIS A 1 105 ? -10.216 -2.593 29.475 1.00 56.28 105 HIS A CA 1
ATOM 819 C C . HIS A 1 105 ? -11.123 -3.797 29.232 1.00 56.28 105 HIS A C 1
ATOM 821 O O . HIS A 1 105 ? -12.143 -3.699 28.552 1.00 56.28 105 HIS A O 1
ATOM 827 N N . LEU A 1 106 ? -10.705 -4.965 29.726 1.00 67.44 106 LEU A N 1
ATOM 828 C CA . LEU A 1 106 ? -11.562 -6.143 29.762 1.00 67.44 106 LEU A CA 1
ATOM 829 C C . LEU A 1 106 ? -12.742 -5.829 30.691 1.00 67.44 106 LEU A C 1
ATOM 831 O O . LEU A 1 106 ? -12.594 -5.811 31.912 1.00 67.44 106 LEU A O 1
ATOM 835 N N . LEU A 1 107 ? -13.904 -5.534 30.113 1.00 68.38 107 LEU A N 1
ATOM 836 C CA . LEU A 1 107 ? -15.124 -5.291 30.871 1.00 68.38 107 LEU A CA 1
ATOM 837 C C . LEU A 1 107 ? -15.803 -6.641 31.115 1.00 68.38 107 LEU A C 1
ATOM 839 O O . LEU A 1 107 ? -16.379 -7.232 30.205 1.00 68.38 107 LEU A O 1
ATOM 843 N N . VAL A 1 108 ? -15.687 -7.152 32.339 1.00 79.19 108 VAL A N 1
ATOM 844 C CA . VAL A 1 108 ? -16.382 -8.370 32.768 1.00 79.19 108 VAL A CA 1
ATOM 845 C C . VAL A 1 108 ? -17.686 -7.951 33.438 1.00 79.19 108 VAL A C 1
ATOM 847 O O . VAL A 1 108 ? -17.671 -7.371 34.520 1.00 79.19 108 VAL A O 1
ATOM 850 N N . LEU A 1 109 ? -18.817 -8.240 32.797 1.00 70.06 109 LEU A N 1
ATOM 851 C CA . LEU A 1 109 ? -20.127 -8.176 33.441 1.00 70.06 109 LEU A CA 1
ATOM 852 C C . LEU A 1 109 ? -20.374 -9.524 34.127 1.00 70.06 109 LEU A C 1
ATOM 854 O O . LEU A 1 109 ? -20.501 -10.542 33.450 1.00 70.06 109 LEU A O 1
ATOM 858 N N . GLN A 1 110 ? -20.405 -9.538 35.460 1.00 65.56 110 GLN A N 1
ATOM 859 C CA . GLN A 1 110 ? -20.871 -10.689 36.236 1.00 65.56 110 GLN A CA 1
ATOM 860 C C . GLN A 1 110 ? -22.353 -10.488 36.581 1.00 65.56 110 GLN A C 1
ATOM 862 O O . GLN A 1 110 ? -22.745 -9.378 36.947 1.00 65.56 110 GLN A O 1
ATOM 867 N N . GLN A 1 111 ? -23.155 -11.543 36.409 1.00 66.88 111 GLN A N 1
ATOM 868 C CA . GLN A 1 11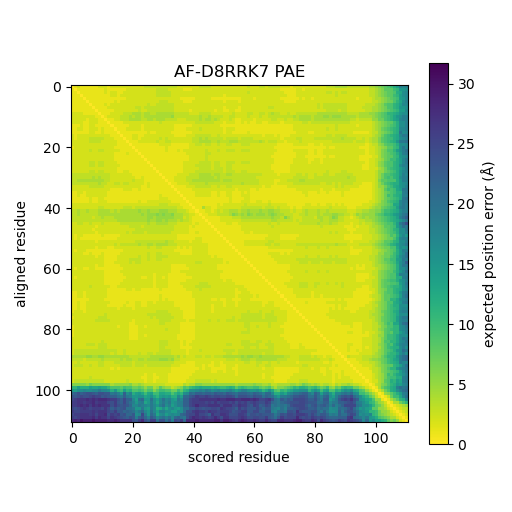1 ? -24.541 -11.626 36.885 1.00 66.88 111 GLN A CA 1
ATOM 869 C C . GLN A 1 111 ? -24.589 -12.255 38.273 1.00 66.88 111 GLN A C 1
ATOM 871 O O . GLN A 1 111 ? -23.759 -13.160 38.524 1.00 66.88 111 GLN A O 1
#

Radius of gyration: 15.58 Å; Cα contacts (8 Å, |Δi|>4): 167; chains: 1; bounding box: 39×26×51 Å

Secondary structure (DSSP, 8-state):
-HHHHHHHH-S-S--B-SS-HHHHHHHHHHTT-EEEEEEE-TT-HHHHHHIIIIITSHHHHHHHHHHEEEEEEETTSHHHHHHHHHTT--SSSEEEEE-------------

pLDDT: mean 93.79, std 9.96, range [55.19, 98.69]

InterPro domains:
  IPR006577 UAS [SM00594] (4-111)
  IPR036249 Thioredoxin-like superfamily [SSF52833] (2-100)
  IPR049483 Fas-associated factor 1/2-like, UAS domain [PF21021] (1-79)
  IPR050730 UBX domain-containing protein [PTHR23322] (2-104)

Mean predicted aligned error: 4.55 Å

Foldseek 3Di:
DVVVLCVQANDLAAPADPDAPVVLQVVCVVVVAWEKEWEAEPVDPVRSCCSNPPRSDNVNNVVDNVGHRYHYDYCVDPRSVVVCVVVVPPDPGDIDIGHDDDPPPPDDDDD

Sequence (111 aa):
FVRNFDMEFGHGRPDFEKSSFVEAVSRAVQDYKLMFAYLHSSENAGSLEFCRRTLCSQEVVEFVNANFVSWGADVRSSEGFQMSISLRAPGFPFCAVVGASSPQHLLVLQQ

Nearest PDB structures (foldseek):
  2dlx-assembly1_A  TM=8.959E-01  e=2.513E-04  Homo sapiens
  2lst-assembly1_A  TM=8.137E-01  e=1.223E-04  Thermus thermophilus HB27
  7tkv-assembly1_B  TM=8.033E-01  e=1.677E-03  Brucella abortus 2308
  2kuc-assembly1_A  TM=7.628E-01  e=2.041E-03  Bacteroides thetaiotaomicron
  5d93-assembly2_D  TM=4.256E-01  e=7.975E-02  Mus musculus

Solvent-accessible surface area (backbone atoms only — not comparable to full-atom values): 6393 Å² total; per-residue (Å²): 86,67,71,61,48,38,75,74,74,44,83,60,46,53,70,52,50,91,63,55,72,69,53,43,49,53,49,10,57,75,70,77,34,38,21,38,39,38,45,37,37,96,89,32,68,57,22,56,49,40,42,72,69,43,51,37,30,69,69,46,20,52,53,44,52,75,60,29,38,32,38,55,29,38,43,90,39,74,67,25,40,53,45,37,61,77,68,61,54,92,56,59,55,32,77,48,81,48,71,86,81,71,83,84,76,80,83,80,84,83,132